Protein AF-A0A8H2NVX8-F1 (afdb_monomer)

Mean predicted a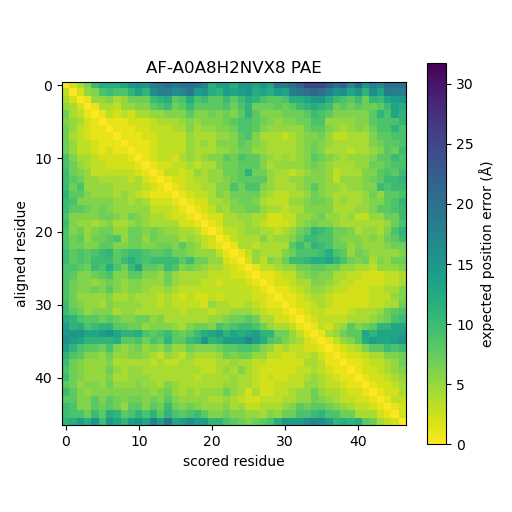ligned error: 5.92 Å

Nearest PDB structures (foldseek):
  7qh2-assembly1_E  TM=7.396E-01  e=2.035E+00  Acetobacterium woodii
  5ol2-assembly2_E  TM=7.027E-01  e=2.317E+00  Clostridioides difficile
  6khj-assembly1_S  TM=7.079E-01  e=4.161E+00  Thermosynechococcus vestitus BP-1
  2aze-assembly1_B  TM=4.065E-01  e=7.472E+00  Homo sapiens

Foldseek 3Di:
DDDCDVVNVVPDDPVQAQPFPDDDPQKTWGWHDDDPDIDIDIGGDDD

Structure (mmCIF, N/CA/C/O backbone):
data_AF-A0A8H2NVX8-F1
#
_entry.id   AF-A0A8H2NVX8-F1
#
loop_
_atom_site.group_PDB
_atom_site.id
_atom_site.type_symbol
_atom_site.label_atom_id
_atom_site.label_alt_id
_atom_site.label_comp_id
_atom_site.label_asym_id
_atom_site.label_entity_id
_atom_site.label_seq_id
_atom_site.pdbx_PDB_ins_code
_atom_site.Cartn_x
_atom_site.Cartn_y
_atom_site.Cartn_z
_atom_site.occupancy
_atom_site.B_iso_or_equiv
_atom_site.auth_seq_id
_atom_site.auth_comp_id
_atom_site.auth_asym_id
_atom_site.auth_atom_id
_atom_site.pdbx_PDB_model_num
ATOM 1 N N . MET A 1 1 ? 8.952 -12.477 -3.358 1.00 53.88 1 MET A N 1
ATOM 2 C CA . M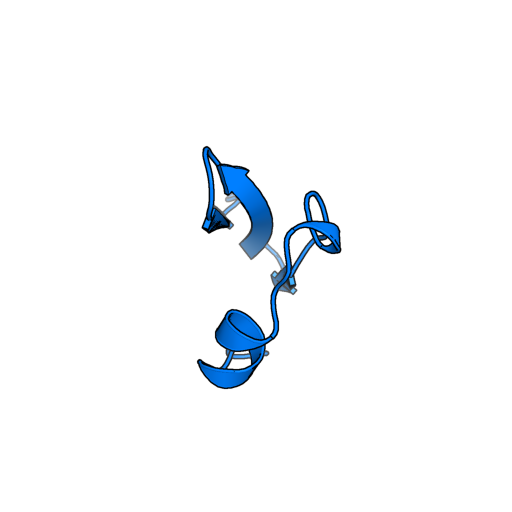ET A 1 1 ? 7.647 -12.899 -2.781 1.00 53.88 1 MET A CA 1
ATOM 3 C C . MET A 1 1 ? 7.426 -12.300 -1.387 1.00 53.88 1 MET A C 1
ATOM 5 O O . MET A 1 1 ? 7.348 -13.015 -0.397 1.00 53.88 1 MET A O 1
ATOM 9 N N . ALA A 1 2 ? 7.285 -10.978 -1.291 1.00 61.16 2 ALA A N 1
ATOM 10 C CA . ALA A 1 2 ? 6.824 -10.335 -0.059 1.00 61.16 2 ALA A CA 1
ATOM 11 C C . ALA A 1 2 ? 5.321 -10.052 -0.186 1.00 61.16 2 ALA A C 1
ATOM 13 O O . ALA A 1 2 ? 4.909 -9.161 -0.926 1.00 61.16 2 ALA A O 1
ATOM 14 N N . LYS A 1 3 ? 4.473 -10.851 0.469 1.00 70.31 3 LYS A N 1
ATOM 15 C CA . LYS A 1 3 ? 3.037 -10.556 0.546 1.00 70.31 3 LYS A CA 1
ATOM 16 C C . LYS A 1 3 ? 2.866 -9.412 1.543 1.00 70.31 3 LYS A C 1
ATOM 18 O O . LYS A 1 3 ? 3.201 -9.579 2.710 1.00 70.31 3 LYS A O 1
ATOM 23 N N . ILE A 1 4 ? 2.366 -8.267 1.083 1.00 73.12 4 ILE A N 1
ATOM 24 C CA . ILE A 1 4 ? 1.966 -7.186 1.988 1.00 73.12 4 ILE A CA 1
ATOM 25 C C . ILE A 1 4 ? 0.876 -7.744 2.902 1.00 73.12 4 ILE A C 1
ATOM 27 O O . ILE A 1 4 ? -0.115 -8.311 2.430 1.00 73.12 4 ILE A O 1
ATOM 31 N N . THR A 1 5 ? 1.103 -7.649 4.207 1.00 79.94 5 THR A N 1
ATOM 32 C CA . THR A 1 5 ? 0.122 -8.067 5.206 1.00 79.94 5 THR A CA 1
ATOM 33 C C . THR A 1 5 ? -0.825 -6.911 5.506 1.00 79.94 5 THR A C 1
ATOM 35 O O . THR A 1 5 ? -0.495 -5.752 5.270 1.00 79.94 5 THR A O 1
ATOM 38 N N . ILE A 1 6 ? -2.013 -7.217 6.029 1.00 78.62 6 ILE A N 1
ATOM 39 C CA . ILE A 1 6 ? -2.997 -6.186 6.393 1.00 78.62 6 ILE A CA 1
ATOM 40 C C . ILE A 1 6 ? -2.406 -5.226 7.439 1.00 78.62 6 ILE A C 1
ATOM 42 O O . ILE A 1 6 ? -2.559 -4.022 7.295 1.00 78.62 6 ILE A O 1
ATOM 46 N N . LYS A 1 7 ? -1.611 -5.737 8.389 1.00 81.62 7 LYS A N 1
ATOM 47 C CA . LYS A 1 7 ? -0.923 -4.918 9.399 1.00 81.62 7 LYS A CA 1
ATOM 48 C C . LYS A 1 7 ? 0.025 -3.885 8.794 1.00 81.62 7 LYS A C 1
ATOM 50 O O . LYS A 1 7 ? 0.048 -2.749 9.241 1.00 81.62 7 LYS A O 1
ATOM 55 N N . GLU A 1 8 ? 0.768 -4.269 7.758 1.00 79.81 8 GLU A N 1
ATOM 56 C CA . GLU A 1 8 ? 1.662 -3.343 7.053 1.00 79.81 8 GLU A CA 1
ATOM 57 C C . GLU A 1 8 ? 0.873 -2.227 6.360 1.00 79.81 8 GLU A C 1
ATOM 59 O O . GLU A 1 8 ? 1.349 -1.101 6.324 1.00 79.81 8 GLU A O 1
ATOM 64 N N . LEU A 1 9 ? -0.333 -2.515 5.847 1.00 78.69 9 LEU A N 1
ATOM 65 C CA . LEU A 1 9 ? -1.226 -1.503 5.265 1.00 78.69 9 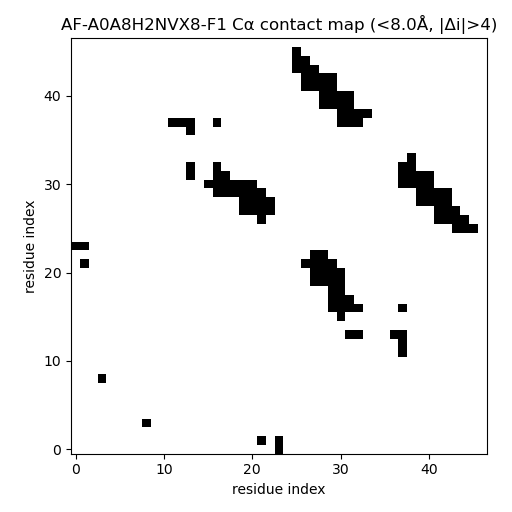LEU A CA 1
ATOM 66 C C . LEU A 1 9 ? -1.829 -0.581 6.329 1.00 78.69 9 LEU A C 1
ATOM 68 O O . LEU A 1 9 ? -1.965 0.613 6.086 1.00 78.69 9 LEU A O 1
ATOM 72 N N . GLU A 1 10 ? -2.187 -1.128 7.490 1.00 82.69 10 GLU A N 1
ATOM 73 C CA . GLU A 1 10 ? -2.726 -0.368 8.624 1.00 82.69 10 GLU A CA 1
ATOM 74 C C . GLU A 1 10 ? -1.675 0.548 9.265 1.00 82.69 10 GLU A C 1
ATOM 76 O O . GLU A 1 10 ? -2.020 1.606 9.784 1.00 82.69 10 GLU A O 1
ATOM 81 N N . SER A 1 11 ? -0.395 0.172 9.206 1.00 83.12 11 SER A N 1
ATOM 82 C CA . SER A 1 11 ? 0.720 1.014 9.651 1.00 83.12 11 SER A CA 1
ATOM 83 C C . SER A 1 11 ? 1.104 2.114 8.657 1.00 83.12 11 SER A C 1
ATOM 85 O O . SER A 1 11 ? 1.950 2.938 8.996 1.00 83.12 11 SER A O 1
ATOM 87 N N . LEU A 1 12 ? 0.513 2.161 7.455 1.00 82.50 12 LEU A N 1
ATOM 88 C CA . LEU A 1 12 ? 0.819 3.216 6.490 1.00 82.50 12 LEU A CA 1
ATOM 89 C C . LEU A 1 12 ? 0.211 4.541 6.915 1.00 82.50 12 LEU A C 1
ATOM 91 O O . LEU A 1 12 ? -0.991 4.656 7.162 1.00 82.50 12 LEU A O 1
ATOM 95 N N . THR A 1 13 ? 1.047 5.569 6.906 1.00 81.12 13 THR A N 1
ATOM 96 C CA . THR A 1 13 ? 0.641 6.921 7.268 1.00 81.12 13 THR A CA 1
ATOM 97 C C . THR A 1 13 ? 0.700 7.853 6.066 1.00 81.12 13 THR A C 1
ATOM 99 O O . THR A 1 13 ? 1.184 7.506 4.985 1.00 81.12 13 THR A O 1
ATOM 102 N N . ALA A 1 14 ? 0.199 9.075 6.248 1.00 78.75 14 ALA A N 1
ATOM 103 C CA . ALA A 1 14 ? 0.316 10.104 5.225 1.00 78.75 14 ALA A CA 1
ATOM 104 C C . ALA A 1 14 ? 1.776 10.516 4.953 1.00 78.75 14 ALA A C 1
ATOM 106 O O . ALA A 1 14 ? 2.064 11.045 3.883 1.00 78.75 14 ALA A O 1
ATOM 107 N N . GLU A 1 15 ? 2.692 10.250 5.886 1.00 82.06 15 GLU A N 1
ATOM 108 C CA . GLU A 1 15 ? 4.120 10.552 5.747 1.00 82.06 15 GLU A CA 1
ATOM 109 C C . GLU A 1 15 ? 4.828 9.576 4.797 1.00 82.06 15 GLU A C 1
ATOM 111 O O . GLU A 1 15 ? 5.818 9.931 4.164 1.00 82.06 15 GLU A O 1
ATOM 116 N N . ASP A 1 16 ? 4.272 8.375 4.605 1.00 80.44 16 ASP A N 1
ATOM 117 C CA . ASP A 1 16 ? 4.779 7.379 3.656 1.00 80.44 16 ASP A CA 1
ATOM 118 C C . ASP A 1 16 ? 4.347 7.657 2.202 1.00 80.44 16 ASP A C 1
ATOM 120 O O . ASP A 1 16 ? 4.607 6.858 1.296 1.00 80.44 16 ASP A O 1
ATOM 124 N N . ALA A 1 17 ? 3.681 8.788 1.944 1.00 79.25 17 ALA A N 1
ATOM 125 C CA . ALA A 1 17 ? 3.278 9.195 0.604 1.00 79.25 17 ALA A CA 1
ATOM 126 C C . ALA A 1 17 ? 4.471 9.230 -0.364 1.00 79.25 17 ALA A C 1
ATOM 128 O O . ALA A 1 17 ? 5.501 9.844 -0.103 1.00 79.25 17 ALA A O 1
ATOM 129 N N . GLY A 1 18 ? 4.323 8.592 -1.527 1.00 78.69 18 GLY A N 1
ATOM 130 C CA . GLY A 1 18 ? 5.370 8.537 -2.549 1.00 78.69 18 GLY A CA 1
ATOM 131 C C . GLY A 1 18 ? 6.411 7.439 -2.332 1.00 78.69 18 GLY A C 1
ATOM 132 O O . GLY A 1 18 ? 7.162 7.141 -3.262 1.00 78.69 18 GLY A O 1
ATOM 133 N N . ARG A 1 19 ? 6.416 6.771 -1.173 1.00 83.56 19 ARG A N 1
ATOM 134 C CA . ARG A 1 19 ? 7.273 5.611 -0.930 1.00 83.56 19 ARG A CA 1
ATOM 135 C C . ARG A 1 19 ? 6.810 4.413 -1.764 1.00 83.56 19 ARG A C 1
ATOM 137 O O . ARG A 1 19 ? 5.612 4.158 -1.940 1.00 83.56 19 ARG A O 1
ATOM 144 N N . ILE A 1 20 ? 7.785 3.674 -2.289 1.00 79.38 20 ILE A N 1
ATOM 145 C CA . ILE A 1 20 ? 7.562 2.374 -2.923 1.00 79.38 20 ILE A CA 1
ATOM 146 C C . ILE A 1 20 ? 7.350 1.367 -1.788 1.00 79.38 20 ILE A C 1
ATOM 148 O O . ILE A 1 20 ? 8.269 1.074 -1.027 1.00 79.38 20 ILE A O 1
ATOM 152 N N . LEU A 1 21 ? 6.123 0.870 -1.652 1.00 77.75 21 LEU A N 1
ATOM 153 C CA . LEU A 1 21 ? 5.755 -0.142 -0.661 1.00 77.75 21 LEU A CA 1
ATOM 154 C C . LEU A 1 21 ? 6.334 -1.511 -1.024 1.00 77.75 21 LEU A C 1
ATOM 156 O O . LEU A 1 21 ? 6.652 -2.319 -0.157 1.00 77.75 21 LEU A O 1
ATOM 160 N N . ARG A 1 22 ? 6.442 -1.788 -2.325 1.00 76.19 22 ARG A N 1
ATOM 161 C CA . ARG A 1 22 ? 6.987 -3.041 -2.835 1.00 76.19 22 ARG A CA 1
ATOM 162 C C . ARG A 1 22 ? 7.535 -2.847 -4.233 1.00 76.19 22 ARG A C 1
ATOM 164 O O . ARG A 1 22 ? 6.891 -2.196 -5.046 1.00 76.19 22 ARG A O 1
ATOM 171 N N . GLU A 1 23 ? 8.652 -3.497 -4.506 1.00 76.00 23 GLU A N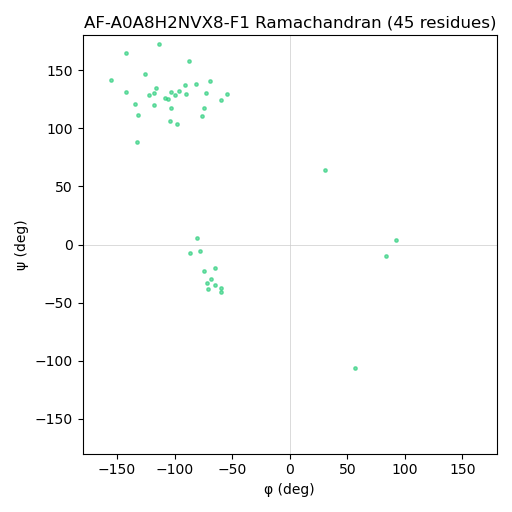 1
ATOM 172 C CA . GLU A 1 23 ? 9.190 -3.707 -5.843 1.00 76.00 23 GLU A CA 1
ATOM 173 C C . GLU A 1 23 ? 9.540 -5.198 -5.954 1.00 76.00 23 GLU A C 1
ATOM 175 O O . GLU A 1 23 ? 10.373 -5.709 -5.210 1.00 76.00 23 GLU A O 1
ATOM 180 N N . ASP A 1 24 ? 8.809 -5.940 -6.784 1.00 77.62 24 ASP A N 1
ATOM 181 C CA . ASP A 1 24 ? 9.004 -7.379 -7.002 1.00 77.62 24 ASP A CA 1
ATOM 182 C C . ASP A 1 24 ? 9.01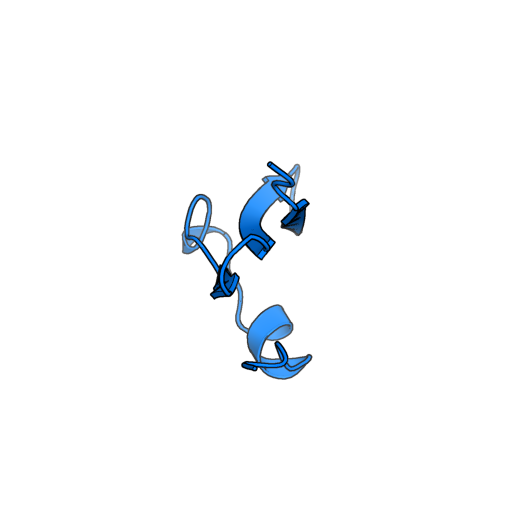3 -7.621 -8.513 1.00 77.62 24 ASP A C 1
ATOM 184 O O . ASP A 1 24 ? 7.973 -7.813 -9.150 1.00 77.62 24 ASP A O 1
ATOM 188 N N . GLY A 1 25 ? 10.212 -7.498 -9.090 1.00 81.50 25 GLY A N 1
ATOM 189 C CA . GLY A 1 25 ? 10.441 -7.529 -10.531 1.00 81.50 25 GLY A CA 1
ATOM 190 C C . GLY A 1 25 ? 9.623 -6.459 -11.249 1.00 81.50 25 GLY A C 1
ATOM 191 O O . GLY A 1 25 ? 9.903 -5.270 -11.162 1.00 81.50 25 GLY A O 1
ATOM 192 N N . ASN A 1 26 ? 8.578 -6.909 -11.932 1.00 81.75 26 ASN A N 1
ATOM 193 C CA . ASN A 1 26 ? 7.695 -6.075 -12.737 1.00 81.75 26 ASN A CA 1
ATOM 194 C C . ASN A 1 26 ? 6.541 -5.444 -11.948 1.00 81.75 26 ASN A C 1
ATOM 196 O O . ASN A 1 26 ? 5.809 -4.630 -12.502 1.00 81.75 26 ASN A O 1
ATOM 200 N N . LEU A 1 27 ? 6.344 -5.812 -10.679 1.00 82.69 27 LEU A N 1
ATOM 201 C CA . LEU A 1 27 ? 5.269 -5.286 -9.841 1.00 82.69 27 LEU A CA 1
ATOM 202 C C . LEU A 1 27 ? 5.809 -4.252 -8.846 1.00 82.69 27 LEU A C 1
ATOM 204 O O . LEU A 1 27 ? 6.573 -4.598 -7.946 1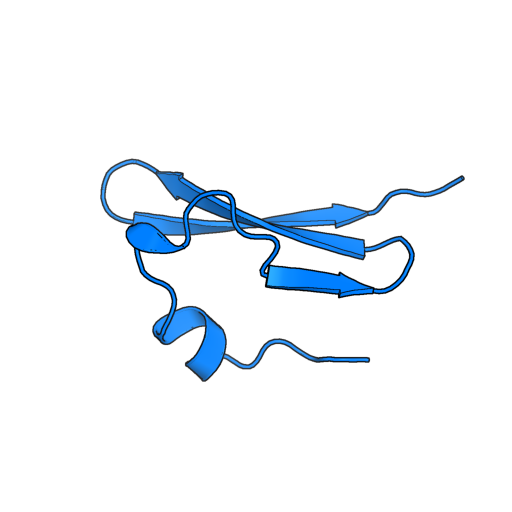.00 82.69 27 LEU A O 1
ATOM 208 N N . ALA A 1 28 ? 5.347 -3.010 -8.960 1.00 83.00 28 ALA A N 1
ATOM 209 C CA . ALA A 1 28 ? 5.661 -1.924 -8.039 1.00 83.00 28 ALA A CA 1
ATOM 210 C C . ALA A 1 28 ? 4.392 -1.408 -7.346 1.00 83.00 28 ALA A C 1
ATOM 212 O O . ALA A 1 28 ? 3.395 -1.110 -7.997 1.00 83.00 28 ALA A O 1
ATOM 213 N N . GLY A 1 29 ? 4.413 -1.283 -6.022 1.00 85.62 29 GLY A N 1
ATOM 214 C CA . GLY A 1 29 ? 3.351 -0.653 -5.237 1.00 85.62 29 GLY A CA 1
ATOM 215 C C . GLY A 1 29 ? 3.795 0.723 -4.758 1.00 85.62 29 GLY A C 1
ATOM 216 O O . GLY A 1 29 ? 4.826 0.817 -4.101 1.00 85.62 29 GLY A O 1
ATOM 217 N N . ARG A 1 30 ? 3.034 1.781 -5.044 1.00 85.88 30 ARG A N 1
ATOM 218 C CA . ARG A 1 30 ? 3.310 3.144 -4.567 1.00 85.88 30 ARG A CA 1
ATOM 219 C C . ARG A 1 30 ? 2.203 3.631 -3.647 1.00 85.88 30 ARG A C 1
ATOM 221 O O . ARG A 1 30 ? 1.021 3.517 -3.973 1.00 85.88 30 ARG A O 1
ATOM 228 N N . ILE A 1 31 ? 2.599 4.228 -2.532 1.00 86.75 31 ILE A N 1
ATOM 229 C CA . ILE A 1 31 ? 1.676 4.844 -1.582 1.00 86.75 31 ILE A CA 1
ATOM 230 C C . ILE A 1 31 ? 1.305 6.239 -2.082 1.00 86.75 31 ILE A C 1
ATOM 232 O O . ILE A 1 31 ? 2.132 6.985 -2.610 1.00 86.75 31 ILE A O 1
ATOM 236 N N . SER A 1 32 ? 0.037 6.599 -1.972 1.00 81.62 32 SER A N 1
ATOM 237 C CA . SER A 1 32 ? -0.492 7.898 -2.370 1.00 81.62 32 SER A CA 1
ATOM 238 C C . SER A 1 32 ? -1.551 8.336 -1.373 1.00 81.62 32 SER A C 1
ATOM 240 O O . SER A 1 32 ? -2.459 7.581 -1.037 1.00 81.62 32 SER A O 1
ATOM 242 N N . VAL A 1 33 ? -1.449 9.570 -0.904 1.00 81.31 33 VAL A N 1
ATOM 243 C CA . VAL A 1 33 ? -2.441 10.158 -0.004 1.00 81.31 33 VAL A CA 1
ATOM 244 C C . VAL A 1 33 ? -3.505 10.837 -0.849 1.00 81.31 33 VAL A C 1
ATOM 246 O O . VAL A 1 33 ? -3.183 11.608 -1.755 1.00 81.31 33 VAL A O 1
ATOM 249 N N . ARG A 1 34 ? -4.780 10.543 -0.582 1.00 76.38 34 ARG A N 1
ATOM 250 C CA . ARG A 1 34 ? -5.908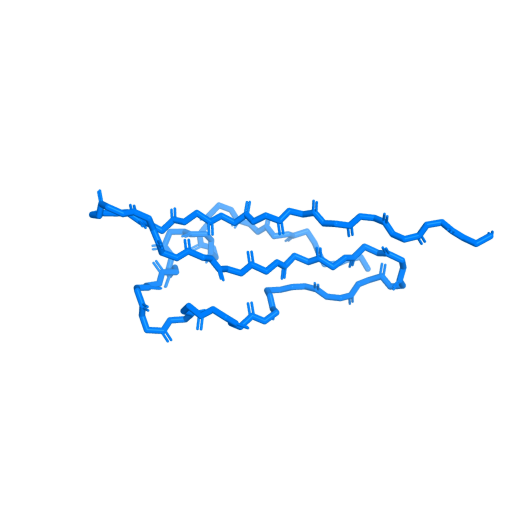 11.174 -1.273 1.00 76.38 34 ARG A CA 1
ATOM 251 C C . ARG A 1 34 ? -6.972 11.584 -0.263 1.00 76.38 34 ARG A C 1
ATOM 253 O O . ARG A 1 34 ? -7.492 10.744 0.457 1.00 76.38 34 ARG A O 1
ATOM 260 N N . ASN A 1 35 ? -7.262 12.885 -0.240 1.00 69.25 35 ASN A N 1
ATOM 261 C CA . ASN A 1 35 ? -8.345 13.559 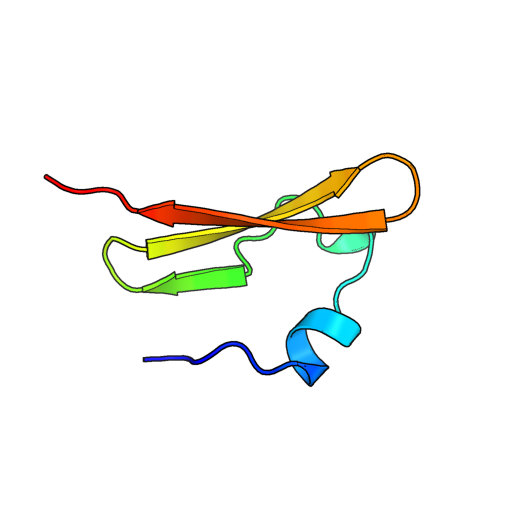0.486 1.00 69.25 35 ASN A CA 1
ATOM 262 C C . ASN A 1 35 ? -8.766 12.894 1.817 1.00 69.25 35 ASN A C 1
ATOM 264 O O . ASN A 1 35 ? -9.885 12.405 1.945 1.00 69.25 35 ASN A O 1
ATOM 268 N N . GLY A 1 36 ? -7.847 12.860 2.788 1.00 74.19 36 GLY A N 1
ATOM 269 C CA . GLY A 1 36 ? -8.108 12.354 4.142 1.00 74.19 36 GLY A CA 1
ATOM 270 C C . GLY A 1 36 ? -7.803 10.871 4.378 1.00 74.19 36 GLY A C 1
ATOM 271 O O . GLY A 1 36 ? -8.042 10.389 5.479 1.00 74.19 36 GLY A O 1
ATOM 272 N N . GLY A 1 37 ? -7.260 10.151 3.391 1.00 79.81 37 GLY A N 1
ATOM 273 C CA . GLY A 1 37 ? -6.879 8.746 3.543 1.00 79.81 37 GLY A CA 1
ATOM 274 C C . GLY A 1 37 ? -5.596 8.362 2.810 1.00 79.81 37 GLY A C 1
ATOM 275 O O . GLY A 1 37 ? -5.104 9.076 1.929 1.00 79.81 37 GLY A O 1
ATOM 276 N N . VAL A 1 38 ? -5.062 7.199 3.178 1.00 83.25 38 VAL A N 1
ATOM 277 C CA . VAL A 1 38 ? -3.915 6.567 2.520 1.00 83.25 38 VAL A CA 1
ATOM 278 C C . VAL A 1 38 ? -4.432 5.547 1.508 1.00 83.25 38 VAL A C 1
ATOM 280 O O . VAL A 1 38 ? -5.308 4.740 1.806 1.00 83.25 38 VAL A O 1
ATOM 283 N N . SER A 1 39 ? -3.899 5.592 0.291 1.00 83.19 39 SER A N 1
ATOM 284 C CA . SER A 1 39 ? -4.208 4.653 -0.788 1.00 83.19 39 SER A CA 1
ATOM 285 C C . SER A 1 39 ? -2.924 4.035 -1.331 1.00 83.19 39 SER A C 1
ATOM 287 O O . SER A 1 39 ? -1.879 4.682 -1.370 1.00 83.19 39 SER A O 1
ATOM 289 N N . VAL A 1 40 ? -2.987 2.780 -1.768 1.00 82.81 40 VAL A N 1
ATOM 290 C CA . VAL A 1 40 ? -1.844 2.077 -2.363 1.00 82.81 40 VAL A CA 1
ATOM 291 C C . VAL A 1 40 ? -2.195 1.716 -3.799 1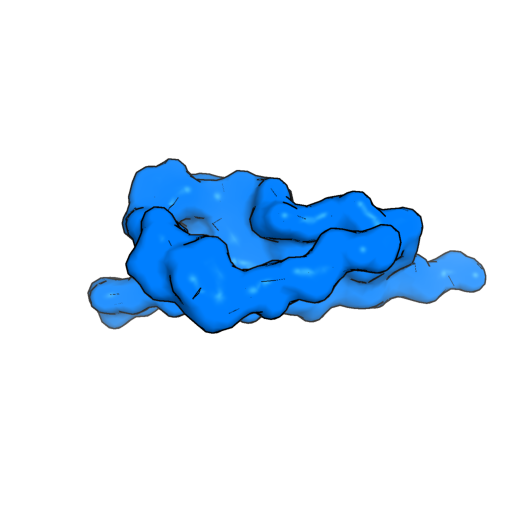.00 82.81 40 VAL A C 1
ATOM 293 O O . VAL A 1 40 ? -3.168 1.008 -4.044 1.00 82.81 40 VAL A O 1
ATOM 296 N N . SER A 1 41 ? -1.411 2.214 -4.754 1.00 83.88 41 SER A N 1
ATOM 297 C CA . SER A 1 41 ? -1.552 1.895 -6.178 1.00 83.88 41 SER A CA 1
ATOM 298 C C . SER A 1 41 ? -0.527 0.843 -6.580 1.00 83.88 41 SER A C 1
ATOM 300 O O . SER A 1 41 ? 0.661 1.012 -6.314 1.00 83.88 41 SER A O 1
ATOM 302 N N . LEU A 1 42 ? -0.976 -0.228 -7.229 1.00 82.12 42 LEU A N 1
ATOM 303 C CA . LEU A 1 42 ? -0.115 -1.289 -7.750 1.00 82.12 42 LEU A CA 1
ATOM 304 C C . LEU A 1 42 ? 0.033 -1.122 -9.262 1.00 82.12 42 LEU A C 1
ATOM 306 O O . LEU A 1 42 ? -0.956 -0.970 -9.976 1.00 82.12 42 LEU A O 1
ATOM 310 N N . PHE A 1 43 ? 1.267 -1.176 -9.741 1.00 81.81 43 PHE A N 1
ATOM 311 C CA . PHE A 1 43 ? 1.633 -1.046 -11.141 1.00 81.81 43 PHE A CA 1
ATOM 312 C C . PHE A 1 43 ? 2.388 -2.293 -11.566 1.00 81.81 43 PHE A C 1
ATOM 314 O O . PHE A 1 43 ? 3.360 -2.680 -10.922 1.00 81.81 43 PHE A O 1
ATOM 321 N N . TYR A 1 44 ? 1.951 -2.904 -12.660 1.00 82.56 44 TYR A N 1
ATOM 322 C CA . TYR A 1 44 ? 2.672 -3.992 -13.299 1.00 82.56 44 TYR A CA 1
ATOM 323 C C . TYR A 1 44 ? 3.265 -3.492 -14.614 1.00 82.56 44 TYR A C 1
ATOM 325 O O . TYR A 1 44 ? 2.547 -2.942 -15.450 1.00 82.56 44 TYR A O 1
ATOM 333 N N . ARG A 1 45 ? 4.572 -3.664 -14.793 1.00 85.31 45 ARG A N 1
ATOM 334 C CA . ARG A 1 45 ? 5.279 -3.351 -16.030 1.00 85.31 45 ARG A CA 1
ATOM 335 C C . ARG A 1 45 ? 5.585 -4.648 -16.761 1.00 85.31 45 ARG A C 1
ATOM 337 O O . ARG A 1 45 ? 6.464 -5.385 -16.354 1.00 85.31 45 ARG A O 1
ATOM 344 N N . TYR A 1 46 ? 4.870 -4.919 -17.840 1.00 76.56 46 TYR A N 1
ATOM 345 C CA . TYR A 1 46 ? 5.236 -5.994 -18.756 1.00 76.56 46 TYR A CA 1
ATOM 346 C C . TYR A 1 46 ? 6.149 -5.428 -19.846 1.00 76.56 46 TYR A C 1
ATOM 348 O O . TYR A 1 46 ? 5.883 -4.330 -20.341 1.00 76.56 46 TYR A O 1
ATOM 356 N N . TRP A 1 47 ? 7.204 -6.156 -20.196 1.00 68.50 47 TRP A N 1
ATOM 357 C CA . TRP A 1 47 ? 8.010 -5.929 -21.394 1.00 68.50 47 TRP A CA 1
ATOM 358 C C . TRP A 1 47 ? 7.932 -7.163 -22.286 1.00 68.50 47 TRP A C 1
ATOM 360 O O . TRP A 1 47 ? 7.862 -8.284 -21.729 1.00 68.50 47 TRP A O 1
#

Organism: Pseudomonas fluorescens (NCBI:txid294)

Sequence (47 aa):
MAKITIKELESLTAEDAGRILREDGNLAGRISVRNGGVSVSLFYRYW

Radius of gyration: 11.07 Å; Cα contacts (8 Å, |Δi|>4): 64; chains: 1; bounding box: 19×26×31 Å

pLDDT: mean 79.06, std 6.12, range [53.88, 86.75]

Secondary structure (DSSP, 8-state):
--PPPHHHHHT--GGGTT-EEEEETTEEEEEEEETTEEEEEEEE---

Solvent-accessible surface area (backbone atoms only — not comparable to full-atom values): 3040 Å² total; per-residue (Å²): 139,83,78,85,47,72,66,63,60,70,68,56,50,74,85,48,45,73,39,71,78,40,77,58,91,46,37,38,28,36,30,40,63,52,98,95,44,73,43,78,49,78,46,76,58,85,132